Protein AF-A0A0F6YE71-F1 (afdb_monomer_lite)

Radius of gyration: 25.34 Å; chains: 1; bounding box: 62×28×71 Å

Sequence (119 aa):
MIFIFVFLVYNIAKKYFYLILHMKENSLKLNQLMTSVETSLMKPKLPEIKVGDTIQLGLMVREGSKTREQLCEGVVLSRKKRKSLNTSLTLRCSFQGIGVERVFFLHSLRVHLSSNKTG

pLDDT: mean 89.3, std 8.35, range [47.25, 95.75]

Organism: Bangia fuscopurpurea (NCBI:txid101920)

Structure (mmCIF, N/CA/C/O backbone):
data_AF-A0A0F6YE71-F1
#
_entry.id   AF-A0A0F6YE71-F1
#
loop_
_atom_site.group_PDB
_atom_site.id
_atom_site.type_symbol
_atom_site.label_atom_id
_atom_site.label_alt_id
_atom_site.label_comp_id
_atom_site.label_asym_id
_atom_site.label_entity_id
_atom_site.label_seq_id
_atom_site.pdbx_PDB_ins_code
_atom_site.Cartn_x
_atom_site.Cartn_y
_atom_site.Cartn_z
_atom_site.occupancy
_atom_site.B_iso_or_equiv
_atom_site.auth_seq_id
_atom_site.auth_comp_id
_atom_site.auth_asym_id
_atom_site.auth_atom_id
_atom_site.pdbx_PDB_model_num
ATOM 1 N N . MET A 1 1 ? 43.289 7.356 -48.146 1.00 70.38 1 MET A N 1
ATOM 2 C CA . MET A 1 1 ? 42.285 8.249 -47.517 1.00 70.38 1 MET A CA 1
ATOM 3 C C . MET A 1 1 ? 41.013 7.504 -47.095 1.00 70.38 1 MET A C 1
ATOM 5 O O . MET A 1 1 ? 40.723 7.506 -45.908 1.00 70.38 1 MET A O 1
ATOM 9 N N . ILE A 1 2 ? 40.311 6.791 -47.988 1.00 79.94 2 ILE A N 1
ATOM 10 C CA . ILE A 1 2 ? 39.050 6.071 -47.669 1.00 79.94 2 ILE A CA 1
ATOM 11 C C . ILE A 1 2 ? 39.201 4.994 -46.577 1.00 79.94 2 ILE A C 1
ATOM 13 O O . ILE A 1 2 ? 38.404 4.957 -45.647 1.00 79.94 2 ILE A O 1
ATOM 17 N N . PHE A 1 3 ? 40.250 4.165 -46.623 1.00 84.88 3 PHE A N 1
ATOM 18 C CA . PHE A 1 3 ? 40.482 3.126 -45.605 1.00 84.88 3 PHE A CA 1
ATOM 19 C C . PHE A 1 3 ? 40.668 3.682 -44.187 1.00 84.88 3 PHE A C 1
ATOM 21 O O . PHE A 1 3 ? 40.159 3.111 -43.228 1.00 84.88 3 PHE A O 1
ATOM 28 N N . ILE A 1 4 ? 41.354 4.822 -44.059 1.00 84.44 4 ILE A N 1
ATOM 29 C CA . ILE A 1 4 ? 41.571 5.493 -42.770 1.00 84.44 4 ILE A CA 1
ATOM 30 C C . ILE A 1 4 ? 40.239 6.017 -42.228 1.00 84.44 4 ILE A C 1
ATOM 32 O O . ILE A 1 4 ? 39.959 5.871 -41.043 1.00 84.44 4 ILE A O 1
ATOM 36 N N . PHE A 1 5 ? 39.389 6.565 -43.100 1.00 86.81 5 PHE A N 1
ATOM 37 C CA . PHE A 1 5 ? 38.060 7.039 -42.728 1.00 86.81 5 PHE A CA 1
ATOM 38 C C . PHE A 1 5 ? 37.141 5.892 -42.281 1.00 86.81 5 PHE A C 1
ATOM 40 O O . PHE A 1 5 ? 36.529 5.979 -41.221 1.00 86.81 5 PHE A O 1
ATOM 47 N N . VAL A 1 6 ? 37.105 4.780 -43.020 1.00 89.00 6 VAL A N 1
ATOM 48 C CA . VAL A 1 6 ? 36.327 3.585 -42.643 1.00 89.00 6 VAL A CA 1
ATOM 49 C C . VAL A 1 6 ? 36.816 3.004 -41.314 1.00 89.00 6 VAL A C 1
ATOM 51 O O . VAL A 1 6 ? 36.007 2.686 -40.441 1.00 89.00 6 VAL A O 1
ATOM 54 N N . PHE A 1 7 ? 38.134 2.920 -41.119 1.00 92.19 7 PHE A N 1
ATOM 55 C CA . PHE A 1 7 ? 38.723 2.454 -39.866 1.00 92.19 7 PHE A CA 1
ATOM 56 C C . PHE A 1 7 ? 38.384 3.383 -38.692 1.00 92.19 7 PHE A C 1
ATOM 58 O O . PHE A 1 7 ? 38.026 2.907 -37.613 1.00 92.19 7 PHE A O 1
ATOM 65 N N . LEU A 1 8 ? 38.440 4.701 -38.894 1.00 91.38 8 LEU A N 1
ATOM 66 C CA . LEU A 1 8 ? 38.061 5.694 -37.889 1.00 91.38 8 LEU A CA 1
ATOM 67 C C . LEU A 1 8 ? 36.584 5.538 -37.493 1.00 91.38 8 LEU A C 1
ATOM 69 O O . LEU A 1 8 ? 36.279 5.412 -36.307 1.00 91.38 8 LEU A O 1
ATOM 73 N N . VAL A 1 9 ? 35.680 5.481 -38.475 1.00 92.50 9 VAL A N 1
ATOM 74 C CA . VAL A 1 9 ? 34.234 5.318 -38.251 1.00 92.50 9 VAL A CA 1
ATOM 75 C C . VAL A 1 9 ? 33.938 4.016 -37.505 1.00 92.50 9 VAL A C 1
ATOM 77 O O . VAL A 1 9 ? 33.172 4.028 -36.542 1.00 92.50 9 VAL A O 1
ATOM 80 N N . TYR A 1 10 ? 34.587 2.910 -37.878 1.00 94.00 10 TYR A N 1
ATOM 81 C CA . TYR A 1 10 ? 34.433 1.629 -37.188 1.00 94.00 10 TYR A CA 1
ATOM 82 C C . TYR A 1 10 ? 34.864 1.699 -35.718 1.00 94.00 10 TYR A C 1
ATOM 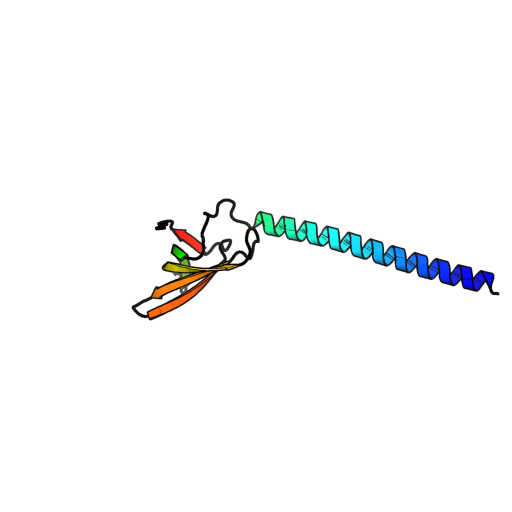84 O O . TYR A 1 10 ? 34.124 1.260 -34.839 1.00 94.00 10 TYR A O 1
ATOM 92 N N . ASN A 1 11 ? 36.031 2.280 -35.422 1.00 93.81 11 ASN A N 1
ATOM 93 C CA . ASN A 1 11 ? 36.511 2.397 -34.043 1.00 93.81 11 ASN A CA 1
ATOM 94 C C . ASN A 1 11 ? 35.615 3.309 -33.194 1.00 93.81 11 ASN A C 1
ATOM 96 O O . ASN A 1 11 ? 35.350 3.001 -32.030 1.00 93.81 11 ASN A O 1
ATOM 100 N N . ILE A 1 12 ? 35.101 4.392 -33.782 1.00 91.62 12 ILE A N 1
ATOM 101 C CA . ILE A 1 12 ? 34.134 5.281 -33.133 1.00 91.62 12 ILE A CA 1
ATOM 102 C C . ILE A 1 12 ? 32.838 4.517 -32.823 1.00 91.62 12 ILE A C 1
ATOM 104 O O . ILE A 1 12 ? 32.407 4.491 -31.669 1.00 91.62 12 ILE A O 1
ATOM 108 N N . ALA A 1 13 ? 32.251 3.833 -33.809 1.00 93.94 13 ALA A N 1
ATOM 109 C CA . ALA A 1 13 ? 31.030 3.046 -33.625 1.00 93.94 13 ALA A CA 1
ATOM 110 C C . ALA A 1 13 ? 31.212 1.936 -32.575 1.00 93.94 13 ALA A C 1
ATOM 112 O O . ALA A 1 13 ? 30.374 1.774 -31.685 1.00 93.94 13 ALA A O 1
ATOM 113 N N . LYS A 1 14 ? 32.347 1.226 -32.611 1.00 94.50 14 LYS A N 1
ATOM 114 C CA . LYS A 1 14 ? 32.703 0.186 -31.635 1.00 94.50 14 LYS A CA 1
ATOM 115 C C . LYS A 1 14 ? 32.805 0.744 -30.211 1.00 94.50 14 LYS A C 1
ATOM 117 O O . LYS A 1 14 ? 32.316 0.111 -29.275 1.00 94.50 14 LYS A O 1
ATOM 122 N N . LYS A 1 15 ? 33.384 1.939 -30.038 1.00 94.00 15 LYS A N 1
ATOM 123 C CA . LYS A 1 15 ? 33.467 2.625 -28.737 1.00 94.00 15 LYS A CA 1
ATOM 124 C C . LYS A 1 15 ? 32.081 2.984 -28.193 1.00 94.00 15 LYS A C 1
ATOM 126 O O . LYS A 1 15 ? 31.809 2.710 -27.025 1.00 94.00 15 LYS A O 1
ATOM 131 N N . TYR A 1 16 ? 31.201 3.554 -29.019 1.00 92.31 16 TYR A N 1
ATOM 132 C CA . TYR A 1 16 ? 29.828 3.872 -28.603 1.00 92.31 16 TYR A CA 1
ATOM 133 C C . TYR A 1 16 ? 29.025 2.617 -28.252 1.00 92.31 16 TYR A C 1
ATOM 135 O O . TYR A 1 16 ? 28.318 2.609 -27.247 1.00 92.31 16 TYR A O 1
ATOM 143 N N . PHE A 1 17 ? 29.178 1.538 -29.020 1.00 95.25 17 PHE A N 1
ATOM 144 C CA . PHE A 1 17 ? 28.528 0.264 -28.725 1.00 95.25 17 PHE A CA 1
ATOM 145 C C . PHE A 1 17 ? 28.944 -0.295 -27.355 1.00 95.25 17 PHE A C 1
ATOM 147 O O . PHE A 1 17 ? 28.084 -0.651 -26.549 1.00 95.25 17 PHE A O 1
ATOM 154 N N . TYR A 1 18 ? 30.248 -0.298 -27.048 1.00 92.94 18 TYR A N 1
ATOM 155 C CA . TYR A 1 18 ? 30.746 -0.731 -25.738 1.00 92.94 18 TYR A CA 1
ATOM 156 C C . TYR A 1 18 ? 30.216 0.151 -24.597 1.00 92.94 18 TYR A C 1
ATOM 158 O O . TYR A 1 18 ? 29.800 -0.362 -23.559 1.00 92.94 18 TYR A O 1
ATOM 166 N N . LEU A 1 19 ? 30.166 1.472 -24.803 1.00 93.94 19 LEU A N 1
ATOM 167 C CA . LEU A 1 19 ? 29.611 2.403 -23.820 1.00 93.94 19 LEU A CA 1
ATOM 168 C C . LEU A 1 19 ? 28.135 2.098 -23.522 1.00 93.94 19 LEU A C 1
ATOM 170 O O . LEU A 1 19 ? 27.747 2.055 -22.358 1.00 93.94 19 LEU A O 1
ATOM 174 N N . ILE A 1 20 ? 27.322 1.840 -24.550 1.00 92.81 20 ILE A N 1
ATOM 175 C CA . ILE A 1 20 ? 25.900 1.500 -24.389 1.00 92.81 20 ILE A CA 1
ATOM 176 C C . ILE A 1 20 ? 25.734 0.185 -23.617 1.00 92.81 20 ILE A C 1
ATOM 178 O O . ILE A 1 20 ? 24.894 0.107 -22.717 1.00 92.81 20 ILE A O 1
ATOM 182 N N . LEU A 1 21 ? 26.542 -0.836 -23.923 1.00 92.06 21 LEU A N 1
ATOM 183 C CA . LEU A 1 21 ? 26.520 -2.107 -23.193 1.00 92.06 21 LEU A CA 1
ATOM 184 C C . LEU A 1 21 ? 26.861 -1.916 -21.713 1.00 92.06 21 LEU A C 1
ATOM 186 O O . LEU A 1 21 ? 26.115 -2.380 -20.851 1.00 92.06 21 LEU A O 1
ATOM 190 N N . HIS A 1 22 ? 27.928 -1.174 -21.420 1.00 91.69 22 HIS A N 1
ATOM 191 C CA . HIS A 1 22 ? 28.340 -0.882 -20.049 1.00 91.69 22 HIS A CA 1
ATOM 192 C C . HIS A 1 22 ? 27.269 -0.086 -19.281 1.00 91.69 22 HIS A C 1
ATOM 194 O O . HIS A 1 22 ? 26.964 -0.385 -18.126 1.00 91.69 22 HIS A O 1
ATOM 200 N N . MET A 1 23 ? 26.625 0.888 -19.932 1.00 92.00 23 MET A N 1
ATOM 201 C CA . MET A 1 23 ? 25.499 1.627 -19.348 1.00 92.00 23 MET A CA 1
ATOM 202 C C . MET A 1 23 ? 24.316 0.710 -19.013 1.00 92.00 23 MET A C 1
ATOM 204 O O . MET A 1 23 ? 23.702 0.851 -17.952 1.00 92.00 23 MET A O 1
ATOM 208 N N . LYS A 1 24 ? 24.009 -0.258 -19.884 1.00 91.81 24 LYS A N 1
ATOM 209 C CA . LYS A 1 24 ? 22.931 -1.229 -19.660 1.00 91.81 24 LYS A CA 1
ATOM 210 C C . LYS A 1 24 ? 23.246 -2.183 -18.507 1.00 91.81 24 LYS A C 1
ATOM 212 O O . LYS A 1 24 ? 22.367 -2.468 -17.697 1.00 91.81 24 LYS A O 1
ATOM 217 N N . GLU A 1 25 ? 24.491 -2.633 -18.398 1.00 93.25 25 GLU A N 1
ATOM 218 C CA . GLU A 1 25 ? 24.944 -3.481 -17.294 1.00 93.25 25 GLU A CA 1
ATOM 219 C C . GLU A 1 25 ? 24.842 -2.758 -15.942 1.00 93.25 25 GLU A C 1
ATOM 221 O O . GLU A 1 25 ? 24.315 -3.309 -14.974 1.00 93.25 25 GLU A O 1
ATOM 226 N N . ASN A 1 26 ? 25.256 -1.492 -15.884 1.00 91.19 26 ASN A N 1
ATOM 227 C CA . ASN A 1 26 ? 25.131 -0.685 -14.670 1.00 91.19 26 ASN A CA 1
ATOM 228 C C . ASN A 1 26 ? 23.670 -0.440 -14.278 1.00 91.19 26 ASN A C 1
ATOM 230 O O . ASN A 1 26 ? 23.336 -0.488 -13.095 1.00 91.19 26 ASN A O 1
ATOM 234 N N . SER A 1 27 ? 22.784 -0.240 -15.257 1.00 92.69 27 SER A N 1
ATOM 235 C CA . SER A 1 27 ? 21.342 -0.142 -15.006 1.00 92.69 27 SER A CA 1
ATOM 236 C C . SER A 1 27 ? 20.778 -1.430 -14.393 1.00 92.69 27 SER A C 1
ATOM 238 O O . SER A 1 27 ? 20.013 -1.365 -13.431 1.00 92.69 27 SER A O 1
ATOM 240 N N . LEU A 1 28 ? 21.196 -2.603 -14.882 1.00 93.31 28 LEU A N 1
ATOM 241 C CA . LEU A 1 28 ? 20.790 -3.894 -14.317 1.00 93.31 28 LEU A CA 1
ATOM 242 C C . LEU A 1 28 ? 21.271 -4.062 -12.870 1.00 93.31 28 LEU A C 1
ATOM 244 O O . LEU A 1 28 ? 20.468 -4.419 -12.007 1.00 93.31 28 LEU A O 1
ATOM 248 N N . LYS A 1 29 ? 22.540 -3.738 -12.591 1.00 93.81 29 LYS A N 1
ATOM 249 C CA . LYS A 1 29 ? 23.105 -3.784 -11.230 1.00 93.81 29 LYS A CA 1
ATOM 250 C C . LYS A 1 29 ? 22.356 -2.855 -10.272 1.00 93.81 29 LYS A C 1
ATOM 252 O O . LYS A 1 29 ? 22.022 -3.261 -9.162 1.00 93.81 29 LYS A O 1
ATOM 257 N N . LEU A 1 30 ? 22.026 -1.638 -10.707 1.00 94.00 30 LEU A N 1
ATOM 258 C CA . LEU A 1 30 ? 21.223 -0.702 -9.913 1.00 94.00 30 LEU A CA 1
ATOM 259 C C . LEU A 1 30 ? 19.828 -1.252 -9.603 1.00 94.00 30 LEU A C 1
ATOM 261 O O . LEU A 1 30 ? 19.38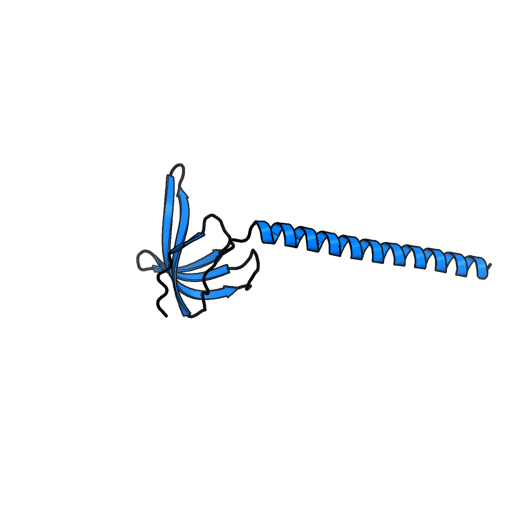8 -1.180 -8.458 1.00 94.00 30 LEU A O 1
ATOM 265 N N . ASN A 1 31 ? 19.149 -1.847 -10.585 1.00 92.62 31 ASN A N 1
ATOM 266 C CA . ASN A 1 31 ? 17.823 -2.433 -10.376 1.00 92.62 31 ASN A CA 1
ATOM 267 C C . ASN A 1 31 ? 17.858 -3.595 -9.368 1.00 92.62 31 ASN A C 1
ATOM 269 O O . ASN A 1 31 ? 16.956 -3.725 -8.538 1.00 92.62 31 ASN A O 1
ATOM 273 N N . GLN A 1 32 ? 18.910 -4.416 -9.402 1.00 93.62 32 GLN A N 1
ATOM 274 C CA . GLN A 1 32 ? 19.123 -5.486 -8.424 1.00 93.62 32 GLN A CA 1
ATOM 275 C C . GLN A 1 32 ? 19.333 -4.930 -7.011 1.00 93.62 32 GLN A C 1
ATOM 277 O O . GLN A 1 32 ? 18.701 -5.406 -6.068 1.00 93.62 32 GLN A O 1
ATOM 282 N N . LEU A 1 33 ? 20.157 -3.887 -6.869 1.00 93.44 33 LEU A N 1
ATOM 283 C CA . LEU A 1 33 ? 20.383 -3.217 -5.586 1.00 93.44 33 LEU A CA 1
ATOM 284 C C . LEU A 1 33 ? 19.092 -2.612 -5.029 1.00 93.44 33 LEU A C 1
ATOM 286 O O . LEU A 1 33 ? 18.765 -2.839 -3.866 1.00 93.44 33 LEU A O 1
ATOM 290 N N . MET A 1 34 ? 18.321 -1.911 -5.865 1.00 92.44 34 MET A N 1
ATOM 291 C CA . MET A 1 34 ? 17.030 -1.345 -5.463 1.00 92.44 34 MET A CA 1
ATOM 292 C C . MET A 1 34 ? 16.069 -2.433 -4.991 1.00 92.44 34 MET A C 1
ATOM 294 O O . MET A 1 34 ? 15.469 -2.302 -3.928 1.00 92.44 34 MET A O 1
ATOM 298 N N . THR A 1 35 ? 15.988 -3.548 -5.719 1.00 91.12 35 THR A N 1
ATOM 299 C CA . THR A 1 35 ? 15.140 -4.684 -5.333 1.00 91.12 35 THR A CA 1
ATOM 300 C C . THR A 1 35 ? 15.575 -5.265 -3.986 1.00 91.12 35 THR A C 1
ATOM 302 O O . THR A 1 35 ? 14.738 -5.507 -3.119 1.00 91.12 35 THR A O 1
ATOM 305 N N . SER A 1 36 ? 16.882 -5.432 -3.762 1.00 92.06 36 SER A N 1
ATOM 306 C CA . SER A 1 36 ? 17.414 -5.922 -2.486 1.00 92.06 36 SER A CA 1
ATOM 307 C C . SER A 1 36 ? 17.026 -5.014 -1.317 1.00 92.06 36 SER A C 1
ATOM 309 O O . SER A 1 36 ? 16.617 -5.510 -0.267 1.00 92.06 36 SER A O 1
ATOM 311 N N . VAL A 1 37 ? 17.112 -3.694 -1.493 1.00 92.62 37 VAL A N 1
ATOM 312 C CA . VAL A 1 37 ? 16.712 -2.720 -0.467 1.00 92.62 37 VAL A CA 1
ATOM 313 C C . VAL A 1 37 ? 15.199 -2.736 -0.243 1.00 92.62 37 VAL A C 1
ATOM 315 O O . VAL A 1 37 ? 14.745 -2.708 0.895 1.00 92.62 37 VAL A O 1
ATOM 318 N N . GLU A 1 38 ? 14.391 -2.829 -1.299 1.00 90.94 38 GLU A N 1
ATOM 319 C CA . GLU A 1 38 ? 12.936 -2.911 -1.147 1.00 90.94 38 GLU A CA 1
ATOM 320 C C . GLU A 1 38 ? 12.517 -4.158 -0.364 1.00 90.94 38 G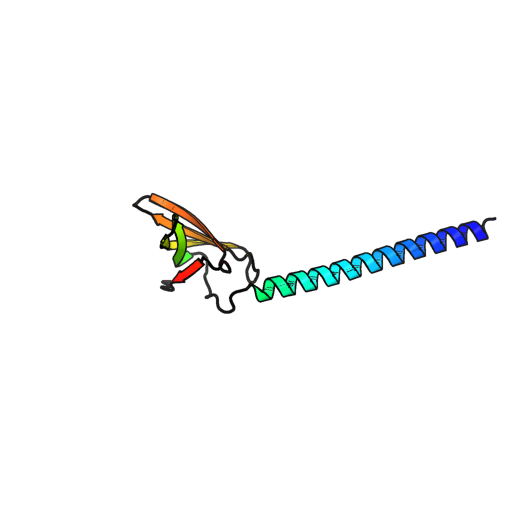LU A C 1
ATOM 322 O O . GLU A 1 38 ? 11.669 -4.069 0.525 1.00 90.94 38 GLU A O 1
ATOM 327 N N . THR A 1 39 ? 13.128 -5.310 -0.653 1.00 89.38 39 THR A N 1
ATOM 328 C CA . THR A 1 39 ? 12.800 -6.572 0.025 1.00 89.38 39 THR A CA 1
ATOM 329 C C . THR A 1 39 ? 13.145 -6.566 1.512 1.00 89.38 39 THR A C 1
ATOM 331 O O . THR A 1 39 ? 12.402 -7.155 2.294 1.00 89.38 39 THR A O 1
ATOM 334 N N . SER A 1 40 ? 14.205 -5.866 1.933 1.00 90.00 40 SER A N 1
ATOM 335 C CA . SER A 1 40 ? 14.585 -5.790 3.352 1.00 90.00 40 SER A CA 1
ATOM 336 C C . SER A 1 40 ? 13.622 -4.938 4.186 1.00 90.00 40 SER A C 1
ATOM 338 O O . SER A 1 40 ? 13.465 -5.172 5.382 1.00 90.00 40 SER A O 1
ATOM 340 N N . LEU A 1 41 ? 12.933 -3.981 3.556 1.00 90.44 41 LEU A N 1
ATOM 341 C CA . LEU A 1 41 ? 11.941 -3.114 4.199 1.00 90.44 41 LEU A CA 1
ATOM 342 C C . LEU A 1 41 ? 10.524 -3.715 4.198 1.00 90.44 41 LEU A C 1
ATOM 344 O O . LEU A 1 41 ? 9.610 -3.183 4.836 1.00 90.44 41 LEU A O 1
ATOM 348 N N . MET A 1 42 ? 10.305 -4.819 3.482 1.00 90.69 42 MET A N 1
ATOM 349 C CA . MET A 1 42 ? 9.003 -5.473 3.424 1.00 90.69 42 MET A CA 1
ATOM 350 C C . MET A 1 42 ? 8.713 -6.284 4.689 1.00 90.69 42 MET A C 1
ATOM 352 O O . MET A 1 42 ? 9.428 -7.210 5.056 1.00 90.69 42 MET A O 1
ATOM 356 N N . LYS A 1 43 ? 7.558 -6.016 5.303 1.00 88.25 43 LYS A N 1
ATOM 357 C CA . LYS A 1 43 ? 6.950 -6.929 6.285 1.00 88.25 43 LYS A CA 1
ATOM 358 C C . LYS A 1 43 ? 6.721 -8.336 5.682 1.00 88.25 43 LYS A C 1
ATOM 360 O O . LYS A 1 43 ? 6.075 -8.423 4.634 1.00 88.25 43 LYS A O 1
ATOM 365 N N . PRO A 1 44 ? 7.156 -9.425 6.352 1.00 75.94 44 PRO A N 1
ATOM 366 C CA . PRO A 1 44 ? 7.144 -10.783 5.792 1.00 75.94 44 PRO A CA 1
ATOM 367 C C . PRO A 1 44 ? 5.755 -11.434 5.756 1.00 75.94 44 PRO A C 1
ATOM 369 O O . PRO A 1 44 ? 5.500 -12.307 4.931 1.00 75.94 44 PRO A O 1
ATOM 372 N N . LYS A 1 45 ? 4.844 -11.028 6.649 1.00 76.38 45 LYS A N 1
ATOM 373 C CA . LYS A 1 45 ? 3.489 -11.581 6.750 1.00 76.38 45 LYS A CA 1
ATOM 374 C C . LYS A 1 45 ? 2.469 -10.452 6.664 1.00 76.38 45 LYS A C 1
ATOM 376 O O . 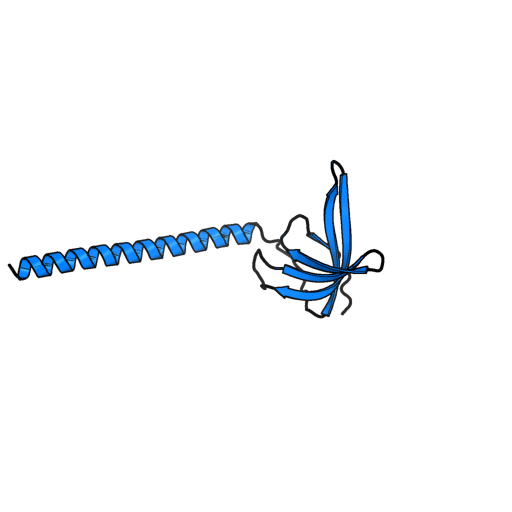LYS A 1 45 ? 2.281 -9.701 7.616 1.00 76.38 45 LYS A O 1
ATOM 381 N N . LEU A 1 46 ? 1.823 -10.335 5.507 1.00 81.81 46 LEU A N 1
ATOM 382 C CA . LEU A 1 46 ? 0.619 -9.530 5.315 1.00 81.81 46 LEU A CA 1
ATOM 383 C C . LEU A 1 46 ? -0.525 -10.488 4.979 1.00 81.81 46 LEU A C 1
ATOM 385 O O . LEU A 1 46 ? -0.345 -11.326 4.092 1.00 81.81 46 LEU A O 1
ATOM 389 N N . PRO A 1 47 ? -1.686 -10.391 5.642 1.00 83.56 47 PRO A N 1
ATOM 390 C CA . PRO A 1 47 ? -2.811 -11.246 5.307 1.00 83.56 47 PRO A CA 1
ATOM 391 C C . PRO A 1 47 ? -3.382 -10.901 3.932 1.00 83.56 47 PRO A C 1
ATOM 393 O O . PRO A 1 47 ? -3.180 -9.813 3.373 1.00 83.56 47 PRO A O 1
ATOM 396 N N . GLU A 1 48 ? -4.115 -11.855 3.369 1.00 86.44 48 GLU A N 1
ATOM 397 C CA . GLU A 1 48 ? -4.747 -11.679 2.074 1.00 86.44 48 GLU A CA 1
ATOM 398 C C . GLU A 1 48 ? -6.021 -10.833 2.202 1.00 86.44 48 GLU A C 1
ATOM 400 O O . GLU A 1 48 ? -7.083 -11.308 2.606 1.00 86.44 48 GLU A O 1
ATOM 405 N N . ILE A 1 49 ? -5.885 -9.553 1.853 1.00 89.00 49 ILE A N 1
ATOM 406 C CA . ILE A 1 49 ? -6.970 -8.566 1.848 1.00 89.00 49 ILE A CA 1
ATOM 407 C C . ILE A 1 49 ? -7.457 -8.339 0.414 1.00 89.00 49 ILE A C 1
ATOM 409 O O . ILE A 1 49 ? -6.654 -8.034 -0.483 1.00 89.00 49 ILE A O 1
ATOM 413 N N . LYS A 1 50 ? -8.760 -8.472 0.195 1.00 90.75 50 LYS A N 1
ATOM 414 C CA . LYS A 1 50 ? -9.436 -8.239 -1.084 1.00 90.75 50 LYS A CA 1
ATOM 415 C C . LYS A 1 50 ? -10.291 -6.974 -1.004 1.00 90.75 50 LYS A C 1
ATOM 417 O O . LYS A 1 50 ? -10.576 -6.459 0.071 1.00 90.75 50 LYS A O 1
ATOM 422 N N . VAL A 1 51 ? -10.627 -6.429 -2.171 1.00 93.44 51 VAL A N 1
ATOM 423 C CA . VAL A 1 51 ? -11.586 -5.321 -2.268 1.00 93.44 51 VAL A CA 1
ATOM 424 C C . VAL A 1 51 ? -12.952 -5.851 -1.838 1.00 93.44 51 VAL A C 1
ATOM 426 O O . VAL A 1 51 ? -13.320 -6.945 -2.256 1.00 93.44 51 VAL A O 1
ATOM 429 N N . GLY A 1 52 ? -13.660 -5.097 -1.003 1.00 92.94 52 GLY A N 1
ATOM 430 C CA . GLY A 1 52 ? -14.910 -5.521 -0.370 1.00 92.94 52 GLY A CA 1
ATOM 431 C C . GLY A 1 52 ? -14.744 -6.108 1.035 1.00 92.94 52 GLY A C 1
ATOM 432 O O . GLY A 1 52 ? -15.709 -6.092 1.789 1.00 92.94 52 GLY A O 1
ATOM 433 N N . ASP A 1 53 ? -13.539 -6.541 1.430 1.00 91.88 53 ASP A N 1
ATOM 434 C CA . ASP A 1 53 ? -13.301 -7.018 2.799 1.00 91.88 53 ASP A CA 1
ATOM 435 C C . ASP A 1 53 ? -13.503 -5.867 3.802 1.00 91.88 53 ASP A C 1
ATOM 437 O O . ASP A 1 53 ? -13.054 -4.738 3.561 1.00 91.88 53 ASP A O 1
ATOM 441 N N . THR A 1 54 ? -14.112 -6.161 4.953 1.00 92.62 54 THR A N 1
ATOM 442 C CA . THR A 1 54 ? -14.124 -5.243 6.101 1.00 92.62 54 THR A CA 1
ATOM 443 C C . THR A 1 54 ? -12.935 -5.563 6.996 1.00 92.62 54 THR A C 1
ATOM 445 O O . THR A 1 54 ? -12.730 -6.714 7.384 1.00 92.62 54 THR A O 1
ATOM 448 N N . ILE A 1 55 ? -12.113 -4.556 7.286 1.00 92.62 55 ILE A N 1
ATOM 449 C CA . ILE A 1 55 ? -10.914 -4.706 8.115 1.00 92.62 55 ILE A CA 1
ATOM 450 C C . ILE A 1 55 ? -10.787 -3.553 9.104 1.00 92.62 55 ILE A C 1
ATOM 452 O O . ILE A 1 55 ? -11.268 -2.444 8.865 1.00 92.62 55 ILE A O 1
ATOM 456 N N . GLN A 1 56 ? -10.056 -3.809 10.186 1.00 91.56 56 GLN A N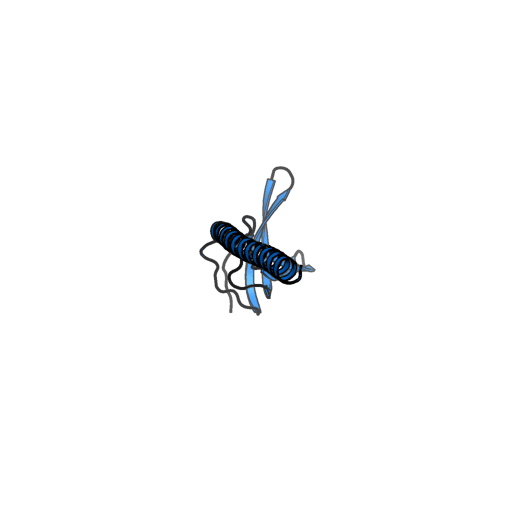 1
ATOM 457 C CA . GLN A 1 56 ? -9.630 -2.797 11.138 1.00 91.56 56 GLN A CA 1
ATOM 458 C C . GLN A 1 56 ? -8.118 -2.564 11.009 1.00 91.56 56 GLN A C 1
ATOM 460 O O . GLN A 1 56 ? -7.304 -3.492 10.998 1.00 91.56 56 GLN A O 1
ATOM 465 N N . LEU A 1 57 ? -7.725 -1.301 10.874 1.00 91.75 57 LEU A N 1
ATOM 466 C CA . LEU A 1 57 ? -6.337 -0.891 10.692 1.00 91.75 57 LEU A CA 1
ATOM 467 C C . LEU A 1 57 ? -5.988 0.213 11.690 1.00 91.75 57 LEU A C 1
ATOM 469 O O . LEU A 1 57 ? -6.666 1.235 11.757 1.00 91.75 57 LEU A O 1
ATOM 473 N N . GLY A 1 58 ? -4.916 0.006 12.447 1.00 92.19 58 GLY A N 1
ATOM 474 C CA . GLY A 1 58 ? -4.353 0.975 13.378 1.00 92.19 58 GLY A CA 1
ATOM 475 C C . GLY A 1 58 ? -3.289 1.844 12.714 1.00 92.19 58 GLY A C 1
ATOM 476 O O . GLY A 1 58 ? -2.350 1.347 12.083 1.00 92.19 58 GLY A O 1
ATOM 477 N N . LEU A 1 59 ? -3.437 3.160 12.843 1.00 92.69 59 LEU A N 1
ATOM 478 C CA . LEU A 1 59 ? -2.436 4.145 12.457 1.00 92.69 59 LEU A CA 1
ATOM 479 C C . LEU A 1 59 ? -1.816 4.754 13.710 1.00 92.69 59 LEU A C 1
ATOM 481 O O . LEU A 1 59 ? -2.489 5.433 14.483 1.00 92.69 59 LEU A O 1
ATOM 485 N N . MET A 1 60 ? -0.511 4.581 13.874 1.00 93.25 60 MET A N 1
ATOM 486 C CA . MET A 1 60 ? 0.237 5.254 14.924 1.00 93.25 60 MET A CA 1
ATOM 487 C C . MET A 1 60 ? 0.432 6.730 14.562 1.00 93.25 60 MET A C 1
ATOM 489 O O . MET A 1 60 ? 1.133 7.071 13.602 1.00 93.25 60 MET A O 1
ATOM 493 N N . VAL A 1 61 ? -0.184 7.610 15.347 1.00 91.75 61 VAL A N 1
ATOM 494 C CA . VAL A 1 61 ? -0.115 9.067 15.204 1.00 91.75 61 VAL A CA 1
ATOM 495 C C . VAL A 1 61 ? 0.621 9.649 16.407 1.00 91.75 61 VAL A C 1
ATOM 497 O O . VAL A 1 61 ? 0.384 9.263 17.552 1.00 91.75 61 VAL A O 1
ATOM 500 N N . ARG A 1 62 ? 1.544 10.577 16.147 1.00 91.44 62 ARG A N 1
ATOM 501 C CA . ARG A 1 62 ? 2.293 11.294 17.182 1.00 91.44 62 ARG A CA 1
ATOM 502 C C . ARG A 1 62 ? 1.767 12.719 17.289 1.00 91.44 62 ARG A C 1
ATOM 504 O O . ARG A 1 62 ? 1.777 13.447 16.302 1.00 91.44 62 ARG A O 1
ATOM 511 N N . GLU A 1 63 ? 1.361 13.111 18.488 1.00 89.81 63 GLU A N 1
ATOM 512 C CA . GLU A 1 63 ? 0.857 14.447 18.809 1.00 89.81 63 GLU A CA 1
ATOM 513 C C . GLU A 1 63 ? 1.747 15.034 19.901 1.00 89.81 63 GLU A C 1
ATOM 515 O O . GLU A 1 63 ? 1.650 14.689 21.080 1.00 89.81 63 GLU A O 1
ATOM 520 N N . GLY A 1 64 ? 2.709 15.860 19.480 1.00 91.12 64 GLY A N 1
ATOM 521 C CA . GLY A 1 64 ? 3.761 16.375 20.353 1.00 91.12 64 GLY A CA 1
ATOM 522 C C . GLY A 1 64 ? 4.634 15.254 20.933 1.00 91.12 64 GLY A C 1
ATOM 523 O O . GLY A 1 64 ? 5.375 14.574 20.210 1.00 91.12 64 GLY A O 1
ATOM 524 N N . SER A 1 65 ? 4.560 15.072 22.253 1.00 91.88 65 SER A N 1
ATOM 525 C CA . SER A 1 65 ? 5.316 14.056 22.996 1.00 91.88 65 SER A CA 1
ATOM 526 C C . SER A 1 65 ? 4.589 12.718 23.148 1.00 91.88 65 SER A C 1
ATOM 528 O O . SER A 1 65 ? 5.238 11.728 23.474 1.00 91.88 65 SER A O 1
ATOM 530 N N . LYS A 1 66 ? 3.275 12.656 22.894 1.00 92.94 66 LYS A N 1
ATOM 531 C CA . LYS A 1 66 ? 2.475 11.436 23.071 1.00 92.94 66 LYS A CA 1
ATOM 532 C C . LYS A 1 66 ? 2.239 10.727 21.739 1.00 92.94 66 LYS A C 1
ATOM 534 O O . LYS A 1 66 ? 2.061 11.357 20.696 1.00 92.94 66 LYS A O 1
ATOM 539 N N . THR A 1 67 ? 2.224 9.401 21.782 1.00 92.81 67 THR A N 1
ATOM 540 C CA . THR A 1 67 ? 1.859 8.532 20.661 1.00 92.81 67 THR A CA 1
ATOM 541 C C . THR A 1 67 ? 0.519 7.869 20.962 1.00 92.81 67 THR A C 1
ATOM 543 O O . THR A 1 67 ? 0.287 7.402 22.075 1.00 92.81 67 THR A O 1
ATOM 546 N N . ARG A 1 68 ? -0.388 7.871 19.982 1.00 92.25 68 ARG A N 1
ATOM 547 C CA . ARG A 1 68 ? -1.692 7.204 20.060 1.00 92.25 68 ARG A CA 1
ATOM 548 C C . ARG A 1 68 ? -1.934 6.371 18.814 1.00 92.25 68 ARG A C 1
ATOM 550 O O . ARG A 1 68 ? -1.516 6.749 17.720 1.00 92.25 68 ARG A O 1
ATOM 557 N N . GLU A 1 69 ? -2.630 5.260 18.976 1.00 91.62 69 GLU A N 1
ATOM 558 C CA . GLU A 1 69 ? -3.098 4.458 17.854 1.00 91.62 69 GLU A CA 1
ATOM 559 C C . GLU A 1 69 ? -4.514 4.898 17.479 1.00 91.62 69 GLU A C 1
ATOM 561 O O . GLU A 1 69 ? -5.427 4.888 18.301 1.00 91.62 69 GLU A O 1
ATOM 566 N N . GLN A 1 70 ? -4.688 5.347 16.239 1.00 90.75 70 GLN A N 1
ATOM 567 C CA . GLN A 1 70 ? -5.991 5.664 15.671 1.00 90.75 70 GLN A CA 1
ATOM 568 C C . GLN A 1 70 ? -6.478 4.473 14.857 1.00 90.75 70 GLN A C 1
ATOM 570 O O . GLN A 1 70 ? -5.897 4.151 13.820 1.00 90.75 70 GLN A O 1
ATOM 575 N N . LEU A 1 71 ? -7.556 3.842 15.311 1.00 90.75 71 LEU A N 1
ATOM 576 C CA . LEU A 1 71 ? -8.189 2.739 14.599 1.00 90.75 71 LEU A CA 1
ATOM 577 C C . LEU A 1 71 ? -9.087 3.276 13.474 1.00 90.75 71 LEU A C 1
ATOM 579 O O . LEU A 1 71 ? -9.833 4.239 13.650 1.00 90.75 71 LEU A O 1
ATOM 583 N N . CYS A 1 72 ? -8.995 2.647 12.308 1.00 91.19 72 CYS A N 1
ATOM 584 C CA . CYS A 1 72 ? -9.827 2.872 11.133 1.00 91.19 72 CYS A CA 1
ATOM 585 C C . CYS A 1 72 ? -10.460 1.530 10.782 1.00 91.19 72 CYS A C 1
ATOM 587 O O . CYS A 1 72 ? -9.768 0.617 10.330 1.00 91.19 72 CYS A O 1
ATOM 589 N N . GLU A 1 73 ? -11.756 1.403 11.024 1.00 92.25 73 GLU A N 1
ATOM 590 C CA . GLU A 1 73 ? -12.521 0.212 10.682 1.00 92.25 73 GLU A CA 1
ATOM 591 C C . GLU A 1 73 ? -13.447 0.516 9.513 1.00 92.25 73 GLU A C 1
ATOM 593 O O . GLU A 1 73 ? -14.138 1.542 9.506 1.00 92.25 73 GLU A O 1
ATOM 598 N N . GLY A 1 74 ? -13.426 -0.351 8.505 1.00 92.38 74 GLY A N 1
ATOM 599 C CA . GLY A 1 74 ? -14.277 -0.181 7.344 1.00 92.38 74 GLY A CA 1
ATOM 600 C C . GLY A 1 74 ? -13.899 -1.042 6.149 1.00 92.38 74 GLY A C 1
ATOM 601 O O . GLY A 1 74 ? -13.091 -1.967 6.241 1.00 92.38 74 GLY A O 1
ATOM 602 N N . VAL A 1 75 ? -14.517 -0.724 5.013 1.00 94.44 75 VAL A N 1
ATOM 603 C CA . VAL A 1 75 ? -14.454 -1.540 3.796 1.00 94.44 75 VAL A CA 1
ATOM 604 C C . VAL A 1 75 ? -13.262 -1.141 2.935 1.00 94.44 75 VAL A C 1
ATOM 606 O O . VAL A 1 75 ? -12.984 0.045 2.721 1.00 94.44 75 VAL A O 1
ATOM 609 N N . VAL A 1 76 ? -12.564 -2.138 2.400 1.00 95.25 76 VAL A N 1
ATOM 610 C CA . VAL A 1 76 ? -11.484 -1.945 1.431 1.00 95.25 76 VAL A CA 1
ATOM 611 C C . VAL A 1 76 ? -12.080 -1.570 0.079 1.00 95.25 76 VAL A C 1
ATOM 613 O O . VAL A 1 76 ? -12.682 -2.402 -0.596 1.00 95.25 76 VAL A O 1
ATOM 616 N N . LEU A 1 77 ? -11.854 -0.331 -0.351 1.00 95.38 77 LEU A N 1
ATOM 617 C CA . LEU A 1 77 ? -12.281 0.168 -1.660 1.00 95.38 77 LEU A CA 1
ATOM 618 C C . LEU A 1 77 ? -11.305 -0.213 -2.770 1.00 95.38 77 LEU A C 1
ATOM 620 O O . LEU A 1 77 ? -11.698 -0.489 -3.900 1.00 95.38 77 LEU A O 1
ATOM 624 N N . SER A 1 78 ? -10.005 -0.188 -2.473 1.00 95.06 78 SER A N 1
ATOM 625 C CA . SER A 1 78 ? -8.985 -0.462 -3.479 1.00 95.06 78 SER A CA 1
ATOM 626 C C . SER A 1 78 ? -7.721 -1.053 -2.871 1.00 95.06 78 SER A C 1
ATOM 628 O O . SER A 1 78 ? -7.361 -0.763 -1.729 1.00 95.06 78 SER A O 1
ATOM 630 N N . ARG A 1 79 ? -7.021 -1.868 -3.665 1.00 93.31 79 ARG A N 1
ATOM 631 C CA . ARG A 1 79 ? -5.691 -2.390 -3.348 1.00 93.31 79 ARG A CA 1
ATOM 632 C C . ARG A 1 79 ? -4.779 -2.192 -4.547 1.00 93.31 79 ARG A C 1
ATOM 634 O O . ARG A 1 79 ? -5.015 -2.781 -5.603 1.00 93.31 79 ARG A O 1
ATOM 641 N N . LYS A 1 80 ? -3.721 -1.399 -4.384 1.00 92.56 80 LYS A N 1
ATOM 642 C CA . LYS A 1 80 ? -2.753 -1.110 -5.450 1.00 92.56 80 LYS A CA 1
ATOM 643 C C . LYS A 1 80 ? -1.442 -1.829 -5.189 1.00 92.56 80 LYS A C 1
ATOM 645 O O . LYS A 1 80 ? -0.943 -1.791 -4.069 1.00 92.56 80 LYS A O 1
ATOM 650 N N . LYS A 1 81 ? -0.886 -2.402 -6.267 1.00 83.88 81 LYS A N 1
ATOM 651 C CA . LYS A 1 81 ? 0.367 -3.175 -6.319 1.00 83.88 81 LYS A CA 1
ATOM 652 C C . LYS A 1 81 ? 0.329 -4.389 -5.380 1.00 83.88 81 LYS A C 1
ATOM 654 O O . LYS A 1 81 ? 0.152 -4.275 -4.177 1.00 83.88 81 LYS A O 1
ATOM 659 N N . ARG A 1 82 ? 0.475 -5.595 -5.925 1.00 77.81 82 ARG A N 1
ATOM 660 C CA . ARG A 1 82 ? 0.576 -6.820 -5.118 1.00 77.81 82 ARG A CA 1
ATOM 661 C C . ARG A 1 82 ? 2.056 -7.197 -5.082 1.00 77.81 82 ARG A C 1
ATOM 663 O O . ARG A 1 82 ? 2.636 -7.355 -6.147 1.00 77.81 82 ARG A O 1
ATOM 670 N N . LYS A 1 83 ? 2.648 -7.332 -3.887 1.00 81.75 83 LYS A N 1
ATOM 671 C CA . LYS A 1 83 ? 4.063 -7.719 -3.671 1.00 81.75 83 LYS A CA 1
ATOM 672 C C . LYS A 1 83 ? 5.112 -6.630 -3.982 1.00 81.75 83 LYS A C 1
ATOM 674 O O . LYS A 1 83 ? 6.202 -6.938 -4.440 1.00 81.75 83 LYS A O 1
ATOM 679 N N . SER A 1 84 ? 4.796 -5.359 -3.730 1.00 87.31 84 SER A N 1
ATOM 680 C CA . SER A 1 84 ? 5.761 -4.244 -3.809 1.00 87.31 84 SER A CA 1
ATOM 681 C C . SER A 1 84 ? 5.822 -3.499 -2.475 1.00 87.31 84 SER A C 1
ATOM 683 O O . SER A 1 84 ? 4.832 -3.483 -1.745 1.00 87.31 84 SER A O 1
ATOM 685 N N . LEU A 1 85 ? 6.942 -2.841 -2.159 1.00 90.44 85 LEU A N 1
ATOM 686 C CA . LEU A 1 85 ? 7.070 -2.011 -0.954 1.00 90.44 85 LEU A CA 1
ATOM 687 C C . LEU A 1 85 ? 5.974 -0.932 -0.903 1.00 90.44 85 LEU A C 1
ATOM 689 O O . LEU A 1 85 ? 5.443 -0.592 0.151 1.00 90.44 85 LEU A O 1
ATOM 693 N N . ASN A 1 86 ? 5.553 -0.485 -2.085 1.00 91.38 86 ASN A N 1
ATOM 694 C CA . ASN A 1 86 ? 4.502 0.501 -2.299 1.00 91.38 86 ASN A CA 1
ATOM 695 C C . ASN A 1 86 ? 3.085 -0.102 -2.310 1.00 91.38 86 ASN A C 1
ATOM 697 O O . ASN A 1 86 ? 2.171 0.505 -2.871 1.00 91.38 86 ASN A O 1
ATOM 701 N N . THR A 1 87 ? 2.892 -1.302 -1.749 1.00 92.00 87 THR A N 1
ATOM 702 C CA . THR A 1 87 ? 1.562 -1.913 -1.603 1.00 92.00 87 THR A CA 1
ATOM 703 C C . THR A 1 87 ? 0.694 -1.022 -0.717 1.00 92.00 87 THR A C 1
ATOM 705 O O . THR A 1 87 ? 1.019 -0.800 0.456 1.00 92.00 87 THR A O 1
ATOM 708 N N . SER A 1 88 ? -0.425 -0.546 -1.263 1.00 93.88 88 SER A N 1
ATOM 709 C CA . SER A 1 88 ? -1.357 0.325 -0.549 1.00 93.88 88 SER A CA 1
ATOM 710 C C . SER A 1 88 ? -2.798 -0.174 -0.583 1.00 93.88 88 SER A C 1
ATOM 712 O O . SER A 1 88 ? -3.227 -0.851 -1.523 1.00 93.88 88 SER A O 1
ATOM 714 N N . LEU A 1 89 ? -3.536 0.166 0.472 1.00 94.44 89 LEU A N 1
ATOM 715 C CA . LEU A 1 89 ? -4.969 -0.067 0.620 1.00 94.44 89 LEU A CA 1
ATOM 716 C C . LEU A 1 89 ? -5.695 1.261 0.766 1.00 94.44 89 LEU A C 1
ATOM 718 O O . LEU A 1 89 ? -5.258 2.116 1.533 1.00 94.44 89 LEU A O 1
ATOM 722 N N . THR A 1 90 ? -6.821 1.403 0.079 1.00 95.75 90 THR A N 1
ATOM 723 C CA . THR A 1 90 ? -7.780 2.477 0.333 1.00 95.75 90 THR A CA 1
ATOM 724 C C . THR A 1 90 ? -8.922 1.909 1.155 1.00 95.75 90 THR A C 1
ATOM 726 O O . THR A 1 90 ? -9.574 0.960 0.720 1.00 95.75 90 THR A O 1
ATOM 729 N N . LEU A 1 91 ? -9.153 2.492 2.323 1.00 95.50 91 LEU A N 1
ATOM 730 C CA . LEU A 1 91 ? -10.211 2.112 3.250 1.00 95.50 91 LEU A CA 1
ATOM 731 C C . LEU A 1 91 ? -11.237 3.230 3.360 1.00 95.50 91 LEU A C 1
ATOM 733 O O . LEU A 1 91 ? -10.868 4.402 3.467 1.00 95.50 91 LEU A O 1
ATOM 737 N N . ARG A 1 92 ? -12.511 2.847 3.388 1.00 95.31 92 ARG A N 1
ATOM 738 C CA . ARG A 1 92 ? -13.634 3.717 3.726 1.00 95.31 92 ARG A CA 1
ATOM 739 C C . ARG A 1 92 ? -14.019 3.469 5.177 1.00 95.31 92 ARG A C 1
ATOM 741 O O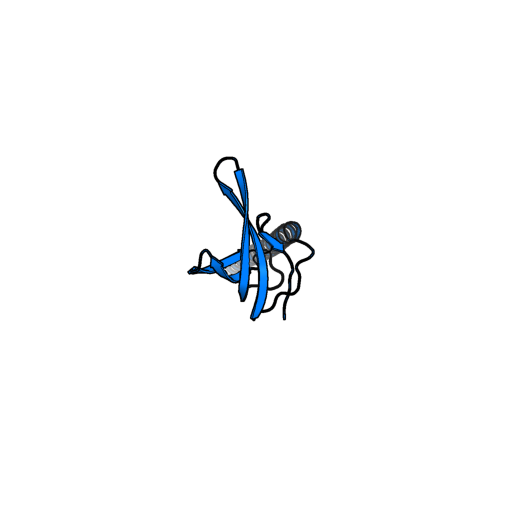 . ARG A 1 92 ? -14.651 2.461 5.464 1.00 95.31 92 ARG A O 1
ATOM 748 N N . CYS A 1 93 ? -13.667 4.390 6.068 1.00 91.94 93 CYS A N 1
ATOM 749 C CA . CYS A 1 93 ? -13.963 4.305 7.500 1.00 91.94 93 CYS A CA 1
ATOM 750 C C . CYS A 1 93 ? -14.997 5.361 7.915 1.00 91.94 93 CYS A C 1
ATOM 752 O O . CYS A 1 93 ? -15.199 6.361 7.218 1.00 91.94 93 CYS A O 1
ATOM 754 N N . SER A 1 94 ? -15.644 5.159 9.063 1.00 90.00 94 SER A N 1
ATOM 755 C CA . SER A 1 94 ? -16.434 6.195 9.737 1.00 90.00 94 SER A CA 1
ATOM 756 C C . SER A 1 94 ? -15.608 6.802 10.866 1.00 90.00 94 SER A C 1
ATOM 758 O O . SER A 1 94 ? -15.062 6.076 11.695 1.00 90.00 94 SER A O 1
ATOM 760 N N . PHE A 1 95 ? -15.490 8.124 10.898 1.00 86.44 95 PHE A N 1
ATOM 761 C CA . PHE A 1 95 ? -14.809 8.845 11.965 1.00 86.44 95 PHE A CA 1
ATOM 762 C C . PHE A 1 95 ? -15.743 9.924 12.498 1.00 86.44 95 PHE A C 1
ATOM 764 O O . PHE A 1 95 ? -16.107 10.839 11.765 1.00 86.44 95 PHE A O 1
ATOM 771 N N . GLN A 1 96 ? -16.148 9.804 13.766 1.00 88.12 96 GLN A N 1
ATOM 772 C CA . GLN A 1 96 ? -17.055 10.759 14.421 1.00 88.12 96 GLN A CA 1
ATOM 773 C C . GLN A 1 96 ? -18.356 11.009 13.627 1.00 88.12 96 GLN A C 1
ATOM 775 O O . GLN A 1 96 ? -18.827 12.135 13.519 1.00 88.12 96 GLN A O 1
ATOM 780 N N . GLY A 1 97 ? -18.921 9.956 13.025 1.00 88.56 97 GLY A N 1
ATOM 781 C CA . GLY A 1 97 ? -20.143 10.044 12.214 1.00 88.56 97 GLY A CA 1
ATOM 782 C C . GLY A 1 97 ? -19.934 10.561 10.786 1.00 88.56 97 GLY A C 1
ATOM 783 O O . GLY A 1 97 ? -20.872 10.543 9.994 1.00 88.56 97 GLY A O 1
ATOM 784 N N . ILE A 1 98 ? -18.714 10.965 10.423 1.00 93.38 98 ILE A N 1
ATOM 785 C CA . ILE A 1 98 ? -18.368 11.426 9.078 1.00 93.38 98 ILE A CA 1
ATOM 786 C C . ILE A 1 98 ? -17.667 10.306 8.320 1.00 93.38 98 ILE A C 1
ATOM 788 O O . ILE A 1 98 ? -16.785 9.610 8.828 1.00 93.38 98 ILE A O 1
ATOM 792 N N . GLY A 1 99 ? -18.052 10.144 7.061 1.00 93.62 99 GLY A N 1
ATOM 793 C CA . GLY A 1 99 ? -17.399 9.208 6.176 1.00 93.62 99 GLY A CA 1
ATOM 794 C C . GLY A 1 99 ? -16.042 9.695 5.684 1.00 93.62 99 GLY A C 1
ATOM 795 O O . GLY A 1 99 ? -15.969 10.745 5.057 1.00 93.62 99 GLY A O 1
ATOM 796 N N . VAL A 1 100 ? -14.982 8.922 5.919 1.00 94.44 100 VAL A N 1
ATOM 797 C CA . VAL A 1 100 ? -13.617 9.282 5.516 1.00 94.44 100 VAL A CA 1
ATOM 798 C C . VAL A 1 100 ? -12.992 8.159 4.699 1.00 94.44 100 VAL A C 1
ATOM 800 O O . VAL A 1 100 ? -13.105 6.982 5.040 1.00 94.44 100 VAL A O 1
ATOM 803 N N . GLU A 1 101 ? -12.285 8.532 3.639 1.00 95.38 101 GLU A N 1
ATOM 804 C CA . GLU A 1 101 ? -11.431 7.625 2.880 1.00 95.38 101 GLU A CA 1
ATOM 805 C C . GLU A 1 101 ? -9.965 7.889 3.205 1.00 95.38 101 GLU A C 1
ATOM 807 O O . GLU A 1 101 ? -9.514 9.036 3.232 1.00 95.38 101 GLU A O 1
ATOM 812 N N . ARG A 1 102 ? -9.205 6.827 3.476 1.00 93.44 102 ARG A N 1
ATOM 813 C CA . ARG A 1 102 ? -7.773 6.923 3.781 1.00 93.44 102 ARG A CA 1
ATOM 814 C C . ARG A 1 102 ? -6.982 5.879 3.014 1.00 93.44 102 ARG A C 1
ATOM 816 O O . ARG A 1 102 ? -7.427 4.748 2.834 1.00 93.44 102 ARG A O 1
ATOM 823 N N . VAL A 1 103 ? -5.785 6.270 2.583 1.00 94.75 103 VAL A N 1
ATOM 824 C CA . VAL A 1 103 ? -4.829 5.389 1.908 1.00 94.75 103 VAL A CA 1
ATOM 825 C C . VAL A 1 103 ? -3.731 4.997 2.890 1.00 94.75 103 VAL A C 1
ATOM 827 O O . VAL A 1 103 ? -3.081 5.859 3.478 1.00 94.75 103 VAL A O 1
ATOM 830 N N . PHE A 1 104 ? -3.498 3.697 3.036 1.00 94.06 104 PHE A N 1
ATOM 831 C CA . PHE A 1 104 ? -2.506 3.131 3.943 1.00 94.06 104 PHE A CA 1
ATOM 832 C C . PHE A 1 104 ? -1.468 2.319 3.180 1.00 94.06 104 PHE A C 1
ATOM 834 O O . PHE A 1 104 ? -1.814 1.470 2.362 1.00 94.06 104 PHE A O 1
ATOM 841 N N . PHE A 1 105 ? -0.190 2.542 3.484 1.00 93.56 105 PHE A N 1
ATOM 842 C CA . PHE A 1 105 ? 0.911 1.717 2.988 1.00 93.56 105 PHE A CA 1
ATOM 843 C C . PHE A 1 105 ? 1.161 0.563 3.954 1.00 93.56 105 PHE A C 1
ATOM 845 O O . PHE A 1 105 ? 1.539 0.783 5.105 1.00 93.56 105 PHE A O 1
ATOM 852 N N . LEU A 1 106 ? 0.978 -0.672 3.488 1.00 91.88 106 LEU A N 1
ATOM 853 C CA . LEU A 1 106 ? 0.994 -1.854 4.357 1.00 91.88 106 LEU A CA 1
ATOM 854 C C . LEU A 1 106 ? 2.357 -2.115 5.005 1.00 91.88 106 LEU A C 1
ATOM 856 O O . LEU A 1 106 ? 2.434 -2.580 6.144 1.00 91.88 106 LEU A O 1
ATOM 860 N N . HIS A 1 107 ? 3.435 -1.781 4.300 1.00 92.38 107 HIS A N 1
ATOM 861 C CA . HIS A 1 107 ? 4.797 -1.958 4.793 1.00 92.38 107 HIS A CA 1
ATOM 862 C C . HIS A 1 107 ? 5.275 -0.800 5.689 1.00 92.38 107 HIS A C 1
ATOM 864 O O . HIS A 1 107 ? 6.333 -0.909 6.295 1.00 92.38 107 HIS A O 1
ATOM 870 N N . SER A 1 108 ? 4.487 0.272 5.856 1.00 92.50 108 SER A N 1
ATOM 871 C CA . SER A 1 108 ? 4.835 1.370 6.766 1.00 92.50 108 SER A CA 1
ATOM 872 C C . SER A 1 108 ? 4.879 0.901 8.222 1.00 92.50 108 SER A C 1
ATOM 874 O O . SER A 1 108 ? 3.965 0.218 8.686 1.00 92.50 108 SER A O 1
ATOM 876 N N . LEU A 1 109 ? 5.904 1.314 8.972 1.00 90.75 109 LEU A N 1
ATOM 877 C CA . LEU A 1 109 ? 6.057 0.989 10.398 1.00 90.75 109 LEU A CA 1
ATOM 878 C C . LEU A 1 109 ? 4.940 1.565 11.275 1.00 90.75 109 LEU A C 1
ATOM 880 O O . LEU A 1 109 ? 4.690 1.050 12.353 1.00 90.75 109 LEU A O 1
ATOM 884 N N . ARG A 1 110 ? 4.256 2.617 10.810 1.00 92.00 110 ARG A N 1
ATOM 885 C CA . ARG A 1 110 ? 3.157 3.260 11.551 1.00 92.00 110 ARG A CA 1
ATOM 886 C C . ARG A 1 110 ? 1.810 2.573 11.350 1.00 92.00 110 ARG A C 1
ATOM 888 O O . ARG A 1 110 ? 0.833 2.986 11.960 1.00 92.00 110 ARG A O 1
ATOM 895 N N . VAL A 1 111 ? 1.740 1.600 10.445 1.00 91.81 111 VAL A N 1
ATOM 896 C CA . VAL A 1 111 ? 0.505 0.907 10.081 1.00 91.81 111 VAL A CA 1
ATOM 897 C C . VAL A 1 111 ? 0.523 -0.488 10.688 1.00 91.81 111 VAL A C 1
ATOM 899 O O . VAL A 1 111 ? 1.373 -1.312 10.337 1.00 91.81 111 VAL A O 1
ATOM 902 N N . HIS A 1 112 ? -0.446 -0.762 11.552 1.00 89.31 112 HIS A N 1
ATOM 903 C CA . HIS A 1 112 ? -0.681 -2.070 12.149 1.00 89.31 112 HIS A CA 1
ATOM 904 C C . HIS A 1 112 ? -2.026 -2.603 11.676 1.00 89.31 112 HIS A C 1
ATOM 906 O O . HIS A 1 112 ? -3.016 -1.879 11.611 1.00 89.31 112 HIS A O 1
ATOM 912 N N . LEU A 1 113 ? -2.056 -3.875 11.294 1.00 85.38 113 LEU A N 1
ATOM 913 C CA . LEU A 1 113 ? -3.294 -4.517 10.892 1.00 85.38 113 LEU A CA 1
ATOM 914 C C . LEU A 1 113 ? -3.857 -5.283 12.092 1.00 85.38 113 LEU A C 1
ATOM 916 O O . LEU A 1 113 ? -3.210 -6.212 12.573 1.00 85.38 113 LEU A O 1
ATOM 920 N N . SER A 1 114 ? -5.041 -4.885 12.553 1.00 71.25 114 SER A N 1
ATOM 921 C CA . SER A 1 114 ? -5.779 -5.528 13.642 1.00 71.25 114 SER A CA 1
ATOM 922 C C . SER A 1 114 ? -6.824 -6.437 12.995 1.00 71.25 114 SER A C 1
ATOM 924 O O . SER A 1 114 ? -7.847 -5.974 12.498 1.00 71.25 114 SER A O 1
ATOM 926 N N . SER A 1 115 ? -6.527 -7.725 12.814 1.00 58.75 115 SER A N 1
ATOM 927 C CA . SER A 1 115 ? -7.400 -8.582 12.007 1.00 58.75 115 SER A CA 1
ATOM 928 C C . SER A 1 115 ? -8.663 -9.006 12.767 1.00 58.75 115 SER A C 1
ATOM 930 O O . SER A 1 115 ? -8.607 -9.939 13.558 1.00 58.75 115 SER A O 1
ATOM 932 N N . ASN A 1 116 ? -9.803 -8.412 12.417 1.00 59.06 116 ASN A N 1
ATOM 933 C CA . ASN A 1 116 ? -11.105 -9.081 12.391 1.00 59.06 116 ASN A CA 1
ATOM 934 C C . ASN A 1 116 ? -11.576 -9.043 10.935 1.00 59.06 116 ASN A C 1
ATOM 936 O O . ASN A 1 116 ? -12.101 -8.033 10.478 1.00 59.06 116 ASN A O 1
ATOM 940 N N . LYS A 1 117 ? -11.281 -10.099 10.167 1.00 58.00 117 LYS A N 1
ATOM 941 C CA . LYS A 1 117 ? -11.746 -10.213 8.782 1.00 58.00 117 LYS A CA 1
ATOM 942 C C . LYS A 1 117 ? -13.136 -10.836 8.800 1.00 58.00 117 LYS A C 1
ATOM 944 O O . LYS A 1 117 ? -13.254 -12.041 9.007 1.00 58.00 117 LYS A O 1
ATOM 949 N N . THR A 1 118 ? -14.160 -10.029 8.569 1.00 57.81 118 THR A N 1
ATOM 950 C CA . THR A 1 118 ? -15.494 -10.511 8.203 1.00 57.81 118 THR A CA 1
ATOM 951 C C . THR A 1 118 ? -15.608 -10.456 6.681 1.00 57.81 118 THR A C 1
ATOM 953 O O . THR A 1 118 ? -15.328 -9.424 6.063 1.00 57.81 118 THR A O 1
ATOM 956 N N . GLY A 1 119 ? -15.877 -11.619 6.084 1.00 47.25 119 GLY A N 1
ATOM 957 C CA . GLY A 1 119 ? -16.066 -11.806 4.644 1.00 47.25 119 GLY A CA 1
ATOM 958 C C . GLY A 1 119 ? -17.537 -11.916 4.292 1.00 47.25 119 GLY A C 1
ATOM 959 O O . GLY A 1 119 ? -18.303 -12.355 5.178 1.00 47.25 119 GLY A O 1
#

Foldseek 3Di:
DVVVVVVVVVVVVVVVVVVVVVVVVVVVVVVVVVVVVFVVLADPDDDDDDFQKWFKKWFWDDDPPDIDTDIFTATWHDWPDDPTQQTKTWGFGADPNDTDIDIDRPSDPRMDTDDPTDD

InterPro domains:
  IPR001857 Large ribosomal subunit protein bL19 [PF01245] (33-111)
  IPR001857 Large ribosomal subunit protein bL19 [PR00061] (33-62)
  IPR001857 Large ribosomal subunit protein bL19 [PR00061] (63-92)
  IPR001857 Large ribosomal subunit protein bL19 [PR00061] (94-117)
  IPR001857 Large ribosomal subunit protein bL19 [PTHR15680] (33-109)
  IPR008991 Translation protein SH3-like domain superfamily [SSF50104] (30-109)
  IPR038657 Large ribosomal subunit protein bL19 superfamily [G3DSA:2.30.30.790] (18-113)

Secondary structure (DSSP, 8-state):
-HHHHHHHHHHHHHHHHHHHHHHHHHHHHHHHHHHHHHHHHS-S------TT-EEEEEEEEEETTEEEEEEEEEEEEEEE-SSSTT-EEEEEEEETTEEEEEEEETT-TTEEEEEEEE-